Protein AF-A0A833WDI7-F1 (afdb_monomer_lite)

Organism: Phytophthora infestans (NCBI:txid4787)

pLDDT: mean 84.36, std 15.99, range [31.16, 97.06]

Foldseek 3Di:
DDDDDDDDPPPPDPDPDADDPVLLVCLLPDPPNVCSLVVDPDNLSVLLRQLVDVVSLVSSLCSLVPPVNVVVSVVVNVSSVVSNCCLVEQPFLDPLDTVNLLVVCVVCVVVVNCVSLVVSLVVCVVVVNDLVNVLNSLVPNPDPVSSVVCVVSSVVSNVVNVVVVVVD

Structure (mmCIF, N/CA/C/O backbone):
data_AF-A0A833WDI7-F1
#
_entry.id   AF-A0A833WDI7-F1
#
loop_
_atom_site.group_PDB
_atom_site.id
_atom_site.type_symbol
_atom_site.label_atom_id
_atom_site.label_alt_id
_atom_site.label_comp_id
_atom_site.label_asym_id
_atom_site.label_entity_id
_atom_site.label_seq_id
_atom_site.pdbx_PDB_ins_code
_atom_site.Cartn_x
_atom_site.Cartn_y
_atom_site.Cartn_z
_atom_site.occupancy
_atom_site.B_iso_or_equiv
_atom_site.auth_seq_id
_atom_site.auth_comp_id
_atom_site.auth_asym_id
_atom_site.auth_at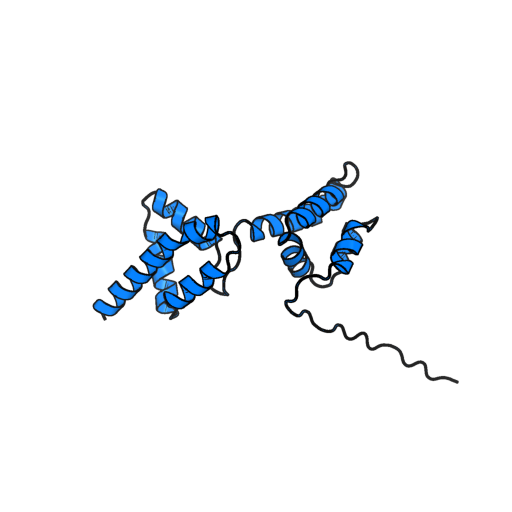om_id
_atom_site.pdbx_PDB_model_num
ATOM 1 N N . MET A 1 1 ? -25.284 -45.310 28.209 1.00 38.03 1 MET A N 1
ATOM 2 C CA . MET A 1 1 ? -23.863 -45.444 27.826 1.00 38.03 1 MET A CA 1
ATOM 3 C C . MET A 1 1 ? -23.866 -45.479 26.312 1.00 38.03 1 MET A C 1
ATOM 5 O O . MET A 1 1 ? -24.462 -46.388 25.770 1.00 38.03 1 MET A O 1
ATOM 9 N N . GLY A 1 2 ? -23.426 -44.493 25.558 1.00 42.41 2 GLY A N 1
ATOM 10 C CA . GLY A 1 2 ? -22.548 -43.372 25.827 1.00 42.41 2 GLY A CA 1
ATOM 11 C C . GLY A 1 2 ? -21.782 -43.229 24.525 1.00 42.41 2 GLY A C 1
ATOM 12 O O . GLY A 1 2 ? -20.876 -44.015 24.301 1.00 42.41 2 GLY A O 1
ATOM 13 N N . ASP A 1 3 ? -22.200 -42.316 23.657 1.00 35.78 3 ASP A N 1
ATOM 14 C CA . ASP A 1 3 ? -21.339 -41.885 22.565 1.00 35.78 3 ASP A CA 1
ATOM 15 C C . ASP A 1 3 ? -21.613 -40.411 22.279 1.00 35.78 3 ASP A C 1
ATOM 17 O O . ASP A 1 3 ? -22.606 -40.012 21.670 1.00 35.78 3 ASP A O 1
ATOM 21 N N . THR A 1 4 ? -20.759 -39.599 22.888 1.00 43.84 4 THR A N 1
ATOM 22 C CA . THR A 1 4 ? -20.703 -38.155 22.740 1.00 43.84 4 THR A CA 1
ATOM 23 C C . THR A 1 4 ? -19.703 -37.886 21.629 1.00 43.84 4 THR A C 1
ATOM 25 O O . THR A 1 4 ? -18.504 -37.789 21.890 1.00 43.84 4 THR A O 1
ATOM 28 N N . THR A 1 5 ? -20.161 -37.747 20.388 1.00 40.31 5 THR A N 1
ATOM 29 C CA . THR A 1 5 ? -19.274 -37.285 19.317 1.00 40.31 5 THR A CA 1
ATOM 30 C C . THR A 1 5 ? -19.129 -35.767 19.416 1.00 40.31 5 THR A C 1
ATOM 32 O O . THR A 1 5 ? -19.970 -34.993 18.960 1.00 40.31 5 THR A O 1
ATOM 35 N N . MET A 1 6 ? -18.058 -35.340 20.086 1.00 46.81 6 MET A N 1
ATOM 36 C CA . MET A 1 6 ? -17.547 -33.974 20.039 1.00 46.81 6 MET A CA 1
ATOM 37 C C . MET A 1 6 ? -16.948 -33.643 18.666 1.00 46.81 6 MET A C 1
ATOM 39 O O . MET A 1 6 ? -16.253 -34.457 18.070 1.00 46.81 6 MET A O 1
ATOM 43 N N . LYS A 1 7 ? -17.087 -32.357 18.321 1.00 41.28 7 LYS A N 1
ATOM 44 C CA . LYS A 1 7 ? -16.136 -31.506 17.586 1.00 41.28 7 LYS A CA 1
ATOM 45 C C . LYS A 1 7 ? -15.738 -31.916 16.166 1.00 41.28 7 LYS A C 1
ATOM 47 O O . LYS A 1 7 ? -14.819 -32.689 15.937 1.00 41.28 7 LYS A O 1
ATOM 52 N N . GLY A 1 8 ? -16.255 -31.116 15.245 1.00 31.16 8 GLY A N 1
ATOM 53 C CA . GLY A 1 8 ? -15.529 -30.666 14.068 1.00 31.16 8 GLY A CA 1
ATOM 54 C C . GLY A 1 8 ? -16.030 -29.281 13.687 1.00 31.16 8 GLY A C 1
ATOM 55 O O . GLY A 1 8 ? -16.802 -29.152 12.750 1.00 31.16 8 GLY A O 1
ATOM 56 N N . THR A 1 9 ? -15.656 -28.248 14.450 1.00 38.78 9 THR A N 1
ATOM 57 C CA . THR A 1 9 ? -15.643 -26.871 13.936 1.00 38.78 9 THR A CA 1
ATOM 58 C C . THR A 1 9 ? -14.736 -26.881 12.720 1.00 38.78 9 THR A C 1
ATOM 60 O O . THR A 1 9 ? -13.512 -26.877 12.873 1.00 38.78 9 THR A O 1
ATOM 63 N N . THR A 1 10 ? -15.320 -26.936 11.528 1.00 38.00 10 THR A N 1
ATOM 64 C CA . THR A 1 10 ? -14.590 -26.542 10.339 1.00 38.00 10 THR A CA 1
ATOM 65 C C . THR A 1 10 ? -14.422 -25.036 10.448 1.00 38.00 10 THR A C 1
ATOM 67 O O . THR A 1 10 ? -15.343 -24.232 10.314 1.00 38.00 10 THR A O 1
ATOM 70 N N . VAL A 1 11 ? -13.204 -24.677 10.845 1.00 42.09 11 VAL A N 1
ATOM 71 C CA . VAL A 1 11 ? -12.579 -23.386 10.598 1.00 42.09 11 VAL A CA 1
ATOM 72 C C . VAL A 1 11 ? -12.458 -23.296 9.077 1.00 42.09 11 VAL A C 1
ATOM 74 O O . VAL A 1 11 ? -11.389 -23.494 8.510 1.00 42.09 11 VAL A O 1
ATOM 77 N N . ASP A 1 12 ? -13.602 -23.151 8.414 1.00 37.44 12 ASP A N 1
ATOM 78 C CA . ASP A 1 12 ? -13.669 -23.076 6.971 1.00 37.44 12 ASP A CA 1
ATOM 79 C C . ASP A 1 12 ? -13.314 -21.656 6.575 1.00 37.44 12 ASP A C 1
ATOM 81 O O . ASP A 1 12 ? -14.067 -20.701 6.752 1.00 37.44 12 ASP A O 1
ATOM 85 N N . GLU A 1 13 ? -12.111 -21.589 6.024 1.00 39.25 13 GLU A N 1
ATOM 86 C CA . GLU A 1 13 ? -11.752 -20.673 4.966 1.00 39.25 13 GLU A CA 1
ATOM 87 C C . GLU A 1 13 ? -11.750 -19.204 5.382 1.00 39.25 13 GLU A C 1
ATOM 89 O O . GLU A 1 13 ? -12.656 -18.409 5.132 1.00 39.25 13 GLU A O 1
ATOM 94 N N . GLU A 1 14 ? -10.567 -18.829 5.859 1.00 40.38 14 GLU A N 1
ATOM 95 C CA . GLU A 1 14 ? -9.801 -17.652 5.450 1.00 40.38 14 GLU A CA 1
ATOM 96 C C . GLU A 1 14 ? -9.782 -17.496 3.902 1.00 40.38 14 GLU A C 1
ATOM 98 O O . GLU A 1 14 ? -8.745 -17.466 3.245 1.00 40.38 14 GLU A O 1
ATOM 103 N N . ARG A 1 15 ? -10.961 -17.430 3.273 1.00 41.19 15 ARG A N 1
ATOM 104 C CA . ARG A 1 15 ? -11.149 -16.974 1.903 1.00 41.19 15 ARG A CA 1
ATOM 105 C C . ARG A 1 15 ? -11.080 -15.460 1.955 1.00 41.19 15 ARG A C 1
ATOM 107 O O . ARG A 1 15 ? -11.674 -14.832 2.827 1.00 41.19 15 ARG A O 1
ATOM 114 N N . ALA A 1 16 ? -10.392 -14.873 0.986 1.00 42.91 16 ALA A N 1
ATOM 115 C CA . ALA A 1 16 ? -10.290 -13.438 0.735 1.00 42.91 16 ALA A CA 1
ATOM 116 C C . ALA A 1 16 ? -11.645 -12.772 0.368 1.00 42.91 16 ALA A C 1
ATOM 118 O O . ALA A 1 16 ? -11.727 -11.992 -0.577 1.00 42.91 16 ALA A O 1
ATOM 119 N N . GLY A 1 17 ? -12.725 -13.102 1.079 1.00 52.62 17 GLY A N 1
ATOM 120 C CA . GLY A 1 17 ? -14.039 -12.487 0.984 1.00 52.62 17 GLY A CA 1
ATOM 121 C C . GLY A 1 17 ? -14.129 -11.241 1.860 1.00 52.62 17 GLY A C 1
ATOM 122 O O . GLY A 1 17 ? -13.396 -11.078 2.837 1.00 52.62 17 GLY A O 1
ATOM 123 N N . ASN A 1 18 ? -15.022 -10.330 1.486 1.00 65.25 18 ASN A N 1
ATOM 124 C CA . ASN A 1 18 ? -15.354 -9.176 2.315 1.00 65.25 18 ASN A CA 1
ATOM 125 C C . ASN A 1 18 ? -15.956 -9.646 3.650 1.00 65.25 18 ASN A C 1
ATOM 127 O O . ASN A 1 18 ? -16.687 -10.638 3.687 1.00 65.25 18 ASN A O 1
ATOM 131 N N . LEU A 1 19 ? -15.674 -8.922 4.737 1.00 79.81 19 LEU A N 1
ATOM 132 C CA . LEU A 1 19 ? -16.306 -9.172 6.036 1.00 79.81 19 LEU A CA 1
ATOM 133 C C . LEU A 1 19 ? -17.832 -9.121 5.913 1.00 79.81 19 LEU A C 1
ATOM 135 O O . LEU A 1 19 ? -18.379 -8.231 5.260 1.00 79.81 19 LEU A O 1
ATOM 139 N N . SER A 1 20 ? -18.523 -10.057 6.569 1.00 85.19 20 SER A N 1
ATOM 140 C CA . SER A 1 20 ? -19.985 -10.034 6.583 1.00 85.19 20 SER A CA 1
ATOM 141 C C . SER A 1 20 ? -20.492 -8.794 7.341 1.00 85.19 20 SER A C 1
ATOM 143 O O . SER A 1 20 ? -19.908 -8.434 8.372 1.00 85.19 20 SER A O 1
ATOM 145 N N . PRO A 1 21 ? -21.597 -8.160 6.905 1.00 84.00 21 PRO A N 1
ATOM 146 C CA . PRO A 1 21 ? -22.204 -7.050 7.642 1.00 84.00 21 PRO A CA 1
ATOM 147 C C . PRO A 1 21 ? -22.529 -7.409 9.098 1.00 84.00 21 PRO A C 1
ATOM 149 O O . PRO A 1 21 ? -22.372 -6.580 9.989 1.00 84.00 21 PRO A O 1
ATOM 152 N N . THR A 1 22 ? -22.912 -8.663 9.358 1.00 87.81 22 THR A N 1
ATOM 153 C CA . THR A 1 22 ? -23.163 -9.187 10.707 1.00 87.81 22 THR A CA 1
ATOM 154 C C . THR A 1 22 ? -21.903 -9.174 11.568 1.00 87.81 22 THR A C 1
ATOM 156 O O . THR A 1 22 ? -21.957 -8.777 12.726 1.00 87.81 22 THR A O 1
ATOM 159 N N . THR A 1 23 ? -20.751 -9.556 11.013 1.00 87.75 23 THR A N 1
ATOM 160 C CA . THR A 1 23 ? -19.466 -9.504 11.727 1.00 87.75 23 THR A CA 1
ATOM 161 C C . THR A 1 23 ? -19.109 -8.070 12.106 1.00 87.75 23 THR A C 1
ATOM 163 O O . THR A 1 23 ? -18.750 -7.812 13.253 1.00 87.75 23 THR A O 1
ATOM 166 N N . ILE A 1 24 ? -19.254 -7.132 11.164 1.00 87.81 24 ILE A N 1
ATOM 167 C CA . ILE A 1 24 ? -18.993 -5.707 11.407 1.00 87.81 24 ILE A CA 1
ATOM 168 C C . ILE A 1 24 ? -19.924 -5.185 12.505 1.00 87.81 24 ILE A C 1
ATOM 170 O O . ILE A 1 24 ? -19.460 -4.575 13.466 1.00 87.81 24 ILE A O 1
ATOM 174 N N . LYS A 1 25 ? -21.223 -5.488 12.406 1.00 89.62 25 LYS A N 1
ATOM 175 C CA . LYS A 1 25 ? -22.221 -5.122 13.413 1.00 89.62 25 LYS A CA 1
ATOM 176 C C . LYS A 1 25 ? -21.852 -5.656 14.800 1.00 89.62 25 LYS A C 1
ATOM 178 O O . LYS A 1 25 ? -21.812 -4.878 15.743 1.00 89.62 25 LYS A O 1
ATOM 183 N N . ASN A 1 26 ? -21.498 -6.936 14.915 1.00 91.06 26 ASN A N 1
ATOM 184 C CA . ASN A 1 26 ? -21.132 -7.548 16.195 1.00 91.06 26 ASN A CA 1
ATOM 185 C C . ASN A 1 26 ? -19.917 -6.865 16.846 1.00 91.06 26 ASN A C 1
ATOM 187 O O . ASN A 1 26 ? -19.912 -6.655 18.054 1.00 91.06 26 ASN A O 1
ATOM 191 N N . ILE A 1 27 ? -18.904 -6.474 16.064 1.00 91.25 27 ILE A N 1
ATOM 192 C CA . ILE A 1 27 ? -17.744 -5.721 16.575 1.00 91.25 27 ILE A CA 1
ATOM 193 C C . ILE A 1 27 ? -18.177 -4.328 17.063 1.00 91.25 27 ILE A C 1
ATOM 195 O O . ILE A 1 27 ? -17.782 -3.881 18.145 1.00 91.25 27 ILE A O 1
ATOM 199 N N . LEU A 1 28 ? -19.005 -3.636 16.276 1.00 90.75 28 LEU A N 1
ATOM 200 C CA . LEU A 1 28 ? -19.485 -2.289 16.592 1.00 90.75 28 LEU A CA 1
ATOM 201 C C . LEU A 1 28 ? -20.468 -2.255 17.766 1.00 90.75 28 LEU A C 1
ATOM 203 O O . LEU A 1 28 ? -20.534 -1.242 18.456 1.00 90.75 28 LEU A O 1
ATOM 207 N N . GLU A 1 29 ? -21.174 -3.344 18.046 1.00 92.19 29 GLU A N 1
ATOM 208 C CA . GLU A 1 29 ? -22.119 -3.458 19.165 1.00 92.19 29 GLU A CA 1
ATOM 209 C C . GLU A 1 29 ? -21.499 -4.098 20.417 1.00 92.19 29 GLU A C 1
ATOM 211 O O . GLU A 1 29 ? -22.082 -4.008 21.489 1.00 92.19 29 GLU A O 1
ATOM 216 N N . ALA A 1 30 ? -20.298 -4.682 20.329 1.00 90.12 30 ALA A N 1
ATOM 217 C CA . ALA A 1 30 ? -19.649 -5.322 21.473 1.00 90.12 30 ALA A CA 1
ATOM 218 C C . ALA A 1 30 ? -19.291 -4.333 22.597 1.00 90.12 30 ALA A C 1
ATOM 220 O O . ALA A 1 30 ? -18.610 -3.330 22.353 1.00 90.12 30 ALA A O 1
ATOM 221 N N . ASP A 1 31 ? -19.649 -4.672 23.837 1.00 85.69 31 ASP A N 1
ATOM 222 C CA . ASP A 1 31 ? -19.274 -3.906 25.035 1.00 85.69 31 ASP A CA 1
ATOM 223 C C . ASP A 1 31 ? -17.747 -3.834 25.217 1.00 85.69 31 ASP A C 1
ATOM 225 O O . ASP A 1 31 ? -17.184 -2.774 25.517 1.00 85.69 31 ASP A O 1
ATOM 229 N N . ASP A 1 32 ? -17.063 -4.957 24.965 1.00 88.50 32 ASP A N 1
ATOM 230 C CA . ASP A 1 32 ? -15.606 -5.039 24.882 1.00 88.50 32 ASP A CA 1
ATOM 231 C C . ASP A 1 32 ? -15.166 -5.206 23.422 1.00 88.50 32 ASP A C 1
ATOM 233 O O . ASP A 1 32 ? -15.034 -6.306 22.882 1.00 88.50 32 ASP A O 1
ATOM 237 N N . THR A 1 33 ? -14.930 -4.069 22.769 1.00 89.00 33 THR A N 1
ATOM 238 C CA . THR A 1 33 ? -14.458 -4.028 21.379 1.00 89.00 33 THR A CA 1
ATOM 239 C C . THR A 1 33 ? -13.078 -4.668 21.218 1.00 89.00 33 THR A C 1
ATOM 241 O O . THR A 1 33 ? -12.798 -5.231 20.164 1.00 89.00 33 THR A O 1
ATOM 244 N N . VAL A 1 34 ? -12.218 -4.644 22.244 1.00 90.00 34 VAL A N 1
ATOM 245 C CA . VAL A 1 34 ? -10.889 -5.270 22.162 1.00 90.00 34 VAL A CA 1
ATOM 246 C C . VAL A 1 34 ? -11.029 -6.783 22.118 1.00 90.00 34 VAL A C 1
ATOM 248 O O . VAL A 1 34 ? -10.468 -7.412 21.222 1.00 90.00 34 VAL A O 1
ATOM 251 N N . ALA A 1 35 ? -11.831 -7.353 23.020 1.00 90.00 35 ALA A N 1
ATOM 252 C CA . ALA A 1 35 ? -12.112 -8.785 23.030 1.00 90.00 35 ALA A CA 1
ATOM 253 C C . ALA A 1 35 ? -12.782 -9.236 21.722 1.00 90.00 35 ALA A C 1
ATOM 255 O O . ALA A 1 35 ? -12.383 -10.247 21.144 1.00 90.00 35 ALA A O 1
ATOM 256 N N . ALA A 1 36 ? -13.737 -8.453 21.207 1.00 90.38 36 ALA A N 1
ATOM 257 C CA . ALA A 1 36 ? -14.372 -8.732 19.921 1.00 90.38 36 ALA A CA 1
ATOM 258 C C . ALA A 1 36 ? -13.347 -8.770 18.777 1.00 90.38 36 ALA A C 1
ATOM 260 O O . ALA A 1 36 ? -13.306 -9.745 18.032 1.00 90.38 36 ALA A O 1
ATOM 261 N N . LEU A 1 37 ? -12.459 -7.774 18.679 1.00 90.81 37 LEU A N 1
ATOM 262 C CA . LEU A 1 37 ? -11.405 -7.732 17.658 1.00 90.81 37 LEU A CA 1
ATOM 263 C C . LEU A 1 37 ? -10.361 -8.851 17.824 1.00 90.81 37 LEU A C 1
ATOM 265 O O . LEU A 1 37 ? -9.843 -9.351 16.829 1.00 90.81 37 LEU A O 1
ATOM 269 N N . GLN A 1 38 ? -10.029 -9.239 19.057 1.00 88.94 38 GLN A N 1
ATOM 270 C CA . GLN A 1 38 ? -9.058 -10.301 19.363 1.00 88.94 38 GLN A CA 1
ATOM 271 C C . GLN A 1 38 ? -9.625 -11.713 19.197 1.00 88.94 38 GLN A C 1
ATOM 273 O O . GLN A 1 38 ? -8.859 -12.657 19.031 1.00 88.94 38 GLN A O 1
ATOM 278 N N . SER A 1 39 ? -10.950 -11.872 19.209 1.00 86.75 39 SER A N 1
ATOM 279 C CA . SER A 1 39 ? -11.603 -13.171 19.001 1.00 86.75 39 SER A CA 1
ATOM 280 C C . SER A 1 39 ? -11.422 -13.733 17.583 1.00 86.75 39 SER A C 1
ATOM 282 O O . SER A 1 39 ? -11.695 -14.907 17.337 1.00 86.75 39 SER A O 1
ATOM 284 N N . HIS A 1 40 ? -10.925 -12.915 16.651 1.00 82.56 40 HIS A N 1
ATOM 285 C CA . HIS A 1 40 ? -10.594 -13.322 15.292 1.00 82.56 40 HIS A CA 1
ATOM 286 C C . HIS A 1 40 ? -9.155 -13.842 15.207 1.00 82.56 40 HIS A C 1
ATOM 288 O O . HIS A 1 40 ? -8.220 -13.168 15.630 1.00 82.56 40 HIS A O 1
ATOM 294 N N . GLY A 1 41 ? -8.973 -15.017 14.593 1.00 77.31 41 GLY A N 1
ATOM 295 C CA . GLY A 1 41 ? -7.672 -15.695 14.534 1.00 77.31 41 GLY A CA 1
ATOM 296 C C . GLY A 1 41 ? -6.552 -14.882 13.873 1.00 77.31 41 GLY A C 1
ATOM 297 O O . GLY A 1 41 ? -5.421 -14.911 14.347 1.00 77.31 41 GLY A O 1
ATOM 298 N N . ASN A 1 42 ? -6.859 -14.119 12.818 1.00 83.81 42 ASN A N 1
ATOM 299 C CA . ASN A 1 42 ? -5.891 -13.271 12.119 1.00 83.81 42 ASN A CA 1
ATOM 300 C C . ASN A 1 42 ? -6.289 -11.789 12.223 1.00 83.81 42 ASN A C 1
ATOM 302 O O . ASN A 1 42 ? -7.041 -11.271 11.393 1.00 83.81 42 ASN A O 1
ATOM 306 N N . GLN A 1 43 ? -5.783 -11.098 13.251 1.00 86.06 43 GLN A N 1
ATOM 307 C CA . GLN A 1 43 ? -6.089 -9.680 13.481 1.00 86.06 43 GLN A CA 1
ATOM 308 C C . GLN A 1 43 ? -5.640 -8.774 12.335 1.00 86.06 43 GLN A C 1
ATOM 310 O O . GLN A 1 43 ? -6.361 -7.846 11.981 1.00 86.06 43 GLN A O 1
ATOM 315 N N . ASN A 1 44 ? -4.490 -9.049 11.718 1.00 84.06 44 ASN A N 1
ATOM 316 C CA . ASN A 1 44 ? -3.990 -8.227 10.617 1.00 84.06 44 ASN A CA 1
ATOM 317 C C . ASN A 1 44 ? -4.913 -8.326 9.396 1.00 84.06 44 ASN A C 1
ATOM 319 O O . ASN A 1 44 ? -5.259 -7.305 8.801 1.00 84.06 44 ASN A O 1
ATOM 323 N N . ALA A 1 45 ? -5.370 -9.537 9.060 1.00 84.81 45 ALA A N 1
ATOM 324 C CA . ALA A 1 45 ? -6.345 -9.739 7.991 1.00 84.81 45 ALA A CA 1
ATOM 325 C C . ALA A 1 45 ? -7.702 -9.096 8.321 1.00 84.81 45 ALA A C 1
ATOM 327 O O . ALA A 1 45 ? -8.301 -8.454 7.456 1.00 84.81 45 ALA A O 1
ATOM 328 N N . LEU A 1 46 ? -8.166 -9.206 9.573 1.00 89.94 46 LEU A N 1
ATOM 329 C CA . LEU A 1 46 ? -9.383 -8.536 10.034 1.00 89.94 46 LEU A CA 1
ATOM 330 C C . LEU A 1 46 ? -9.269 -7.015 9.871 1.00 89.94 46 LEU A C 1
ATOM 332 O O . LEU A 1 46 ? -10.152 -6.392 9.284 1.00 89.94 46 LEU A O 1
ATOM 336 N N . PHE A 1 47 ? -8.184 -6.414 10.364 1.00 92.06 47 PHE A N 1
ATOM 337 C CA . PHE A 1 47 ? -7.978 -4.972 10.284 1.00 92.06 47 PHE A CA 1
ATOM 338 C C . PHE A 1 47 ? -7.921 -4.518 8.833 1.00 92.06 47 PHE A C 1
ATOM 340 O O . PHE A 1 47 ? -8.661 -3.608 8.481 1.00 92.06 47 PHE A O 1
ATOM 347 N N . ALA A 1 48 ? -7.160 -5.203 7.974 1.00 85.38 48 ALA A N 1
ATOM 348 C CA . ALA A 1 48 ? -7.090 -4.907 6.543 1.00 85.38 48 ALA A CA 1
ATOM 349 C C . ALA A 1 48 ? -8.463 -4.935 5.844 1.00 85.38 48 ALA A C 1
ATOM 351 O O . ALA A 1 48 ? -8.681 -4.206 4.880 1.00 85.38 48 ALA A O 1
ATOM 352 N N . GLN A 1 49 ? -9.407 -5.752 6.318 1.00 87.38 49 GLN A N 1
ATOM 353 C CA . GLN A 1 49 ? -10.776 -5.768 5.802 1.00 87.38 49 GLN A CA 1
ATOM 354 C C . GLN A 1 49 ? -11.628 -4.626 6.374 1.00 87.38 49 GLN A C 1
ATOM 356 O O . GLN A 1 49 ? -12.326 -3.953 5.618 1.00 87.38 49 GLN A O 1
ATOM 361 N N . LEU A 1 50 ? -11.554 -4.376 7.685 1.00 90.00 50 LEU A N 1
ATOM 362 C CA . LEU A 1 50 ? -12.327 -3.330 8.368 1.00 90.00 50 LEU A CA 1
ATOM 363 C C . LEU A 1 50 ? -11.978 -1.922 7.879 1.00 90.00 50 LEU A C 1
ATOM 365 O O . LEU A 1 50 ? -12.852 -1.064 7.795 1.00 90.00 50 LEU A O 1
ATOM 369 N N . VAL A 1 51 ? -10.711 -1.679 7.541 1.00 89.44 51 VAL A N 1
ATOM 370 C CA . VAL A 1 51 ? -10.236 -0.355 7.112 1.00 89.44 51 VAL A CA 1
ATOM 371 C C . VAL A 1 51 ? -10.615 0.006 5.675 1.00 89.44 51 VAL A C 1
ATOM 373 O O . VAL A 1 51 ? -10.433 1.156 5.281 1.00 89.44 51 VAL A O 1
ATOM 376 N N . LYS A 1 52 ? -11.153 -0.936 4.885 1.00 83.44 52 LYS A N 1
ATOM 377 C CA . LYS A 1 52 ? -11.650 -0.658 3.524 1.00 83.44 52 LYS A CA 1
ATOM 378 C C . LYS A 1 52 ? -12.869 0.264 3.526 1.00 83.44 52 LYS A C 1
ATOM 380 O O . LYS A 1 52 ? -13.049 1.014 2.570 1.00 83.44 52 LYS A O 1
ATOM 385 N N . ASP A 1 53 ? -13.685 0.201 4.577 1.00 84.62 53 ASP A N 1
ATOM 386 C CA . ASP A 1 53 ? -14.822 1.094 4.786 1.00 84.62 53 ASP A CA 1
ATOM 387 C C . ASP A 1 53 ? -14.454 2.167 5.818 1.00 84.62 53 ASP A C 1
ATOM 389 O O . ASP A 1 53 ? -14.285 1.887 7.006 1.00 84.62 53 ASP A O 1
ATOM 393 N N . GLU A 1 54 ? -14.311 3.417 5.369 1.00 83.12 54 GLU A N 1
ATOM 394 C CA . GLU A 1 54 ? -13.857 4.507 6.243 1.00 83.12 54 GLU A CA 1
ATOM 395 C C . GLU A 1 54 ? -14.842 4.768 7.393 1.00 83.12 54 GLU A C 1
ATOM 397 O O . GLU A 1 54 ? -14.408 5.075 8.501 1.00 83.12 54 GLU A O 1
ATOM 402 N N . THR A 1 55 ? -16.150 4.600 7.168 1.00 87.88 55 THR A N 1
ATOM 403 C CA . THR A 1 55 ? -17.176 4.764 8.211 1.00 87.88 55 THR A CA 1
ATOM 404 C C . THR A 1 55 ? -16.983 3.745 9.336 1.00 87.88 55 THR A C 1
ATOM 406 O O . THR A 1 55 ? -16.928 4.117 10.510 1.00 87.88 55 THR A O 1
ATOM 409 N N . THR A 1 56 ? -16.800 2.473 8.984 1.00 90.88 56 THR A N 1
ATOM 410 C CA . THR A 1 56 ? -16.491 1.386 9.919 1.00 90.88 56 THR A CA 1
ATOM 411 C C . THR A 1 56 ? -15.181 1.659 10.652 1.00 90.88 56 THR A C 1
ATOM 413 O O . THR A 1 56 ? -15.124 1.556 11.878 1.00 90.88 56 THR A O 1
ATOM 416 N N . ALA A 1 57 ? -14.136 2.071 9.930 1.00 91.25 57 ALA A N 1
ATOM 417 C CA . ALA A 1 57 ? -12.840 2.377 10.525 1.00 91.25 57 ALA A CA 1
ATOM 418 C C . ALA A 1 57 ? -12.922 3.518 11.555 1.00 91.25 57 ALA A C 1
ATOM 420 O O . ALA A 1 57 ? -12.332 3.421 12.632 1.00 91.25 57 ALA A O 1
ATOM 421 N N . ILE A 1 58 ? -13.670 4.585 11.2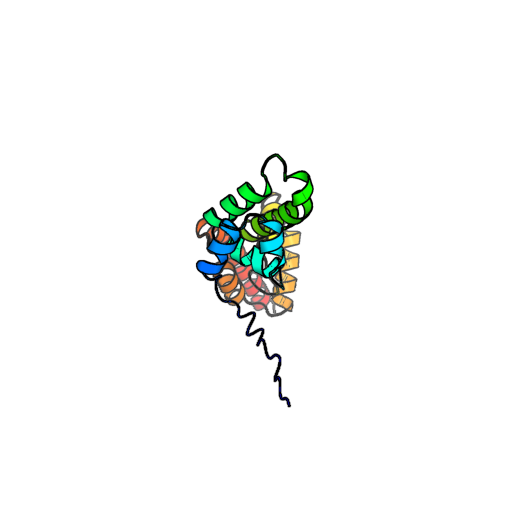55 1.00 92.38 58 ILE A N 1
ATOM 422 C CA . ILE A 1 58 ? -13.901 5.704 12.179 1.00 92.38 58 ILE A CA 1
ATOM 423 C C . ILE A 1 58 ? -14.654 5.232 13.426 1.00 92.38 58 ILE A C 1
ATOM 425 O O . ILE A 1 58 ? -14.252 5.571 14.540 1.00 92.38 58 ILE A O 1
ATOM 429 N N . ALA A 1 59 ? -15.707 4.428 13.259 1.00 94.25 59 ALA A N 1
ATOM 430 C CA . ALA A 1 59 ? -16.499 3.924 14.378 1.00 94.25 59 ALA A CA 1
ATOM 431 C C . ALA A 1 59 ? -15.665 3.046 15.328 1.00 94.25 59 ALA A C 1
ATOM 433 O O . ALA A 1 59 ? -15.732 3.210 16.546 1.00 94.25 59 ALA A O 1
ATOM 434 N N . ILE A 1 60 ? -14.814 2.171 14.786 1.00 93.94 60 ILE A N 1
ATOM 435 C CA . ILE A 1 60 ? -13.917 1.330 15.591 1.00 93.94 60 ILE A CA 1
ATOM 436 C C . ILE A 1 60 ? -12.898 2.180 16.353 1.00 93.94 60 ILE A C 1
ATOM 438 O O . ILE A 1 60 ? -12.701 1.968 17.549 1.00 93.94 60 ILE A O 1
ATOM 442 N N . VAL A 1 61 ? -12.292 3.180 15.705 1.00 93.81 61 VAL A N 1
ATOM 443 C CA . VAL A 1 61 ? -11.369 4.108 16.381 1.00 93.81 61 VAL A CA 1
ATOM 444 C C . VAL A 1 61 ? -12.065 4.858 17.510 1.00 93.81 61 VAL A C 1
ATOM 446 O O . VAL A 1 61 ? -11.477 4.992 18.583 1.00 93.81 61 VAL A O 1
ATOM 449 N N . ALA A 1 62 ? -13.305 5.309 17.307 1.00 93.38 62 ALA A N 1
ATOM 450 C CA . ALA A 1 62 ? -14.071 6.000 18.339 1.00 93.38 62 ALA A CA 1
ATOM 451 C C . ALA A 1 62 ? -14.267 5.118 19.584 1.00 93.38 62 ALA A C 1
ATOM 453 O O . ALA A 1 62 ? -13.967 5.567 20.688 1.00 93.38 62 ALA A O 1
ATOM 454 N N . LYS A 1 63 ? -14.659 3.848 19.407 1.00 92.50 63 LYS A N 1
ATOM 455 C CA . LYS A 1 63 ? -14.808 2.892 20.520 1.00 92.50 63 LYS A CA 1
ATOM 456 C C . LYS A 1 63 ? -13.480 2.585 21.211 1.00 92.50 63 LYS A C 1
ATOM 458 O O . LYS A 1 63 ? -13.402 2.540 22.437 1.00 92.50 63 LYS A O 1
ATOM 463 N N . LEU A 1 64 ? -12.409 2.400 20.436 1.00 91.75 64 LEU A N 1
ATOM 464 C CA . LEU A 1 64 ? -11.076 2.146 20.988 1.00 91.75 64 LEU A CA 1
ATOM 465 C C . LEU A 1 64 ? -10.508 3.360 21.742 1.00 91.75 64 LEU A C 1
ATOM 467 O O . LEU A 1 64 ? -9.720 3.172 22.668 1.00 91.75 64 LEU A O 1
ATOM 471 N N . SER A 1 65 ? -10.931 4.574 21.383 1.00 91.12 65 SER A N 1
ATOM 472 C CA . SER A 1 65 ? -10.452 5.841 21.952 1.00 91.12 65 SER A CA 1
ATOM 473 C C . SER A 1 65 ? -11.374 6.423 23.030 1.00 91.12 65 SER A C 1
ATOM 475 O O . SER A 1 65 ? -11.204 7.583 23.407 1.00 91.12 65 SER A O 1
ATOM 477 N N . GLU A 1 66 ? -12.346 5.656 23.536 1.00 89.50 66 GLU A N 1
ATOM 478 C CA . GLU A 1 66 ? -13.171 6.076 24.673 1.00 89.50 66 GLU A CA 1
ATOM 479 C C . GLU A 1 66 ? -12.281 6.497 25.855 1.00 89.50 66 GLU A C 1
ATOM 481 O O . GLU A 1 66 ? -11.302 5.822 26.187 1.00 89.50 66 GLU A O 1
ATOM 486 N N . LYS A 1 67 ? -12.620 7.634 26.480 1.00 78.44 67 LYS A N 1
ATOM 487 C CA . LYS A 1 67 ? -11.762 8.385 27.416 1.00 78.44 67 LYS A CA 1
ATOM 488 C C . LYS A 1 67 ? -11.117 7.518 28.505 1.00 78.44 67 LYS A C 1
ATOM 490 O O . LYS A 1 67 ? -9.934 7.683 28.785 1.00 78.44 67 LYS A O 1
ATOM 495 N N . ASP A 1 68 ? -11.863 6.565 29.055 1.00 82.75 68 ASP A N 1
ATOM 496 C CA . ASP A 1 68 ? -11.408 5.713 30.163 1.00 82.75 68 ASP A CA 1
ATOM 497 C C . ASP A 1 68 ? -10.727 4.413 29.701 1.00 82.75 68 ASP A C 1
ATOM 499 O O . ASP A 1 68 ? -10.205 3.647 30.511 1.00 82.75 68 ASP A O 1
ATOM 503 N N . LYS A 1 69 ? -10.709 4.149 28.390 1.00 80.88 69 LYS A N 1
ATOM 504 C CA . LYS A 1 69 ? -10.179 2.915 27.795 1.00 80.88 69 LYS A CA 1
ATOM 505 C C . LYS A 1 69 ? -8.943 3.149 26.926 1.00 80.88 69 LYS A C 1
ATOM 507 O O . LYS A 1 69 ? -8.248 2.187 26.619 1.00 80.88 69 LYS A O 1
ATOM 512 N N . ILE A 1 70 ? -8.615 4.395 26.573 1.00 82.25 70 ILE A N 1
ATOM 513 C CA . ILE A 1 70 ? -7.568 4.707 25.585 1.00 82.25 70 ILE A CA 1
ATOM 514 C C . ILE A 1 70 ? -6.181 4.146 25.939 1.00 82.25 70 ILE A C 1
ATOM 516 O O . ILE A 1 70 ? -5.514 3.596 25.069 1.00 82.25 70 ILE A O 1
ATOM 520 N N . ILE A 1 71 ? -5.755 4.215 27.210 1.00 84.75 71 ILE A N 1
ATOM 521 C CA . ILE A 1 71 ? -4.451 3.675 27.640 1.00 84.75 71 ILE A CA 1
ATOM 522 C C . ILE A 1 71 ? -4.456 2.145 27.545 1.00 84.75 71 ILE A C 1
ATOM 524 O O . ILE A 1 71 ? -3.522 1.559 27.003 1.00 84.75 71 ILE A O 1
ATOM 528 N N . LYS A 1 72 ? -5.534 1.497 28.009 1.00 88.19 72 LYS A N 1
ATOM 529 C CA . LYS A 1 72 ? -5.713 0.038 27.923 1.00 88.19 72 LYS A CA 1
ATOM 530 C C . LYS A 1 72 ? -5.736 -0.436 26.466 1.00 88.19 72 LYS A C 1
ATOM 532 O O . LYS A 1 72 ? -5.162 -1.470 26.139 1.00 88.19 72 LYS A O 1
ATOM 537 N N . ASN A 1 73 ? -6.376 0.336 25.595 1.00 92.62 73 ASN A N 1
ATOM 538 C CA . ASN A 1 73 ? -6.579 0.008 24.190 1.00 92.62 73 ASN A CA 1
ATOM 539 C C . ASN A 1 73 ? -5.423 0.470 23.293 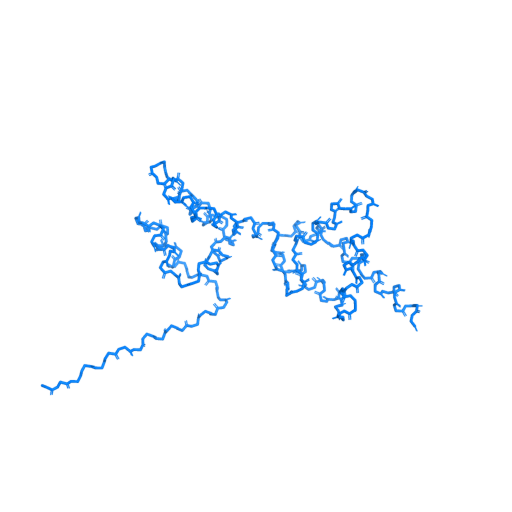1.00 92.62 73 ASN A C 1
ATOM 541 O O . ASN A 1 73 ? -5.453 0.207 22.095 1.00 92.62 73 ASN A O 1
ATOM 545 N N . MET A 1 74 ? -4.405 1.148 23.830 1.00 89.81 74 MET A N 1
ATOM 546 C CA . MET A 1 74 ? -3.341 1.754 23.028 1.00 89.81 74 MET A CA 1
ATOM 547 C C . MET A 1 74 ? -2.643 0.761 22.081 1.00 89.81 74 MET A C 1
ATOM 549 O O . MET A 1 74 ? -2.472 1.118 20.916 1.00 89.81 74 MET A O 1
ATOM 553 N N . PRO A 1 75 ? -2.306 -0.484 22.486 1.00 91.69 75 PRO A N 1
ATOM 554 C CA . PRO A 1 75 ? -1.663 -1.435 21.577 1.00 91.69 75 PRO A CA 1
ATOM 555 C C . PRO A 1 75 ? -2.537 -1.796 20.368 1.00 91.69 75 PRO A C 1
ATOM 557 O O . PRO A 1 75 ? -2.063 -1.795 19.234 1.00 91.69 75 PRO A O 1
ATOM 560 N N . ILE A 1 76 ? -3.829 -2.060 20.591 1.00 93.44 76 ILE A N 1
ATOM 561 C CA . ILE A 1 76 ? -4.747 -2.422 19.505 1.00 93.44 76 ILE A CA 1
ATOM 562 C C . ILE A 1 76 ? -5.129 -1.207 18.653 1.00 93.44 76 ILE A C 1
ATOM 564 O O . ILE A 1 76 ? -5.261 -1.323 17.438 1.00 93.44 76 ILE A O 1
ATOM 568 N N . LEU A 1 77 ? -5.244 -0.030 19.270 1.00 92.81 77 LEU A N 1
ATOM 569 C CA . LEU A 1 77 ? -5.481 1.234 18.581 1.00 92.81 77 LEU A CA 1
ATOM 570 C C . LEU A 1 77 ? -4.308 1.598 17.662 1.00 92.81 77 LEU A C 1
ATOM 572 O O . LEU A 1 77 ? -4.543 2.055 16.545 1.00 92.81 77 LEU A O 1
ATOM 576 N N . ALA A 1 78 ? -3.067 1.379 18.107 1.00 92.06 78 ALA A N 1
ATOM 577 C CA . ALA A 1 78 ? -1.874 1.571 17.287 1.00 92.06 78 ALA A CA 1
ATOM 578 C C . ALA A 1 78 ? -1.897 0.637 16.071 1.00 92.06 78 ALA A C 1
ATOM 580 O O . ALA A 1 78 ? -1.895 1.124 14.946 1.00 92.06 78 ALA A O 1
ATOM 581 N N . ALA A 1 79 ? -2.068 -0.672 16.280 1.00 91.88 79 ALA A N 1
ATOM 582 C CA . ALA A 1 79 ? -2.132 -1.644 15.187 1.00 91.88 79 ALA A CA 1
ATOM 583 C C . ALA A 1 79 ? -3.288 -1.372 14.199 1.00 91.88 79 ALA A C 1
ATOM 585 O O . ALA A 1 79 ? -3.127 -1.504 12.985 1.00 91.88 79 ALA A O 1
ATOM 586 N N . PHE A 1 80 ? -4.455 -0.943 14.693 1.00 93.31 80 PHE A N 1
ATOM 587 C CA . PHE A 1 80 ? -5.578 -0.574 13.831 1.00 93.31 80 PHE A CA 1
ATOM 588 C C . PHE A 1 80 ? -5.295 0.707 13.032 1.00 93.31 80 PHE A C 1
ATOM 590 O O . PHE A 1 80 ? -5.619 0.784 11.848 1.00 93.31 80 PHE A O 1
ATOM 597 N N . ASN A 1 81 ? -4.662 1.714 13.642 1.00 91.19 81 ASN A N 1
ATOM 598 C CA . ASN A 1 81 ? -4.247 2.926 12.933 1.00 91.19 81 ASN A CA 1
ATOM 599 C C . ASN A 1 81 ? -3.107 2.667 11.942 1.00 91.19 81 ASN A C 1
ATOM 601 O O . ASN A 1 81 ? -3.091 3.302 10.887 1.00 91.19 81 ASN A O 1
ATOM 605 N N . ASP A 1 82 ? -2.216 1.717 12.217 1.00 89.12 82 ASP A N 1
ATOM 606 C CA . ASP A 1 82 ? -1.214 1.251 11.259 1.00 89.12 82 ASP A CA 1
ATOM 607 C C . ASP A 1 82 ? -1.894 0.594 10.058 1.00 89.12 82 ASP A C 1
ATOM 609 O O . ASP A 1 82 ? -1.562 0.925 8.926 1.00 89.12 82 ASP A O 1
ATOM 613 N N . ALA A 1 83 ? -2.923 -0.235 10.270 1.00 88.62 83 ALA A N 1
ATOM 614 C CA . ALA A 1 83 ? -3.722 -0.798 9.179 1.00 88.62 83 ALA A CA 1
ATOM 615 C C . ALA A 1 83 ? -4.488 0.281 8.389 1.00 88.62 83 ALA A C 1
ATOM 617 O O . ALA A 1 83 ? -4.527 0.240 7.160 1.00 88.62 83 ALA A O 1
ATOM 618 N N . ARG A 1 84 ? -5.061 1.292 9.061 1.00 88.81 84 ARG A N 1
ATOM 619 C CA . ARG A 1 84 ? -5.699 2.446 8.390 1.00 88.81 84 ARG A CA 1
ATOM 620 C C . ARG A 1 84 ? -4.692 3.244 7.576 1.00 88.81 84 ARG A C 1
ATOM 622 O O . ARG A 1 84 ? -5.016 3.714 6.487 1.00 88.81 84 ARG A O 1
ATOM 629 N N . THR A 1 85 ? -3.488 3.406 8.115 1.00 83.56 85 THR A N 1
ATOM 630 C CA . THR A 1 85 ? -2.386 4.062 7.424 1.00 83.56 85 THR A CA 1
ATOM 631 C C . THR A 1 85 ? -1.997 3.231 6.218 1.00 83.56 85 THR A C 1
ATOM 633 O O . THR A 1 85 ? -2.076 3.786 5.139 1.00 83.56 85 THR A O 1
ATOM 636 N N . ALA A 1 86 ? -1.740 1.927 6.369 1.00 78.31 86 ALA A N 1
ATOM 637 C CA . ALA A 1 86 ? -1.438 0.960 5.305 1.00 78.31 86 ALA A CA 1
ATOM 638 C C . ALA A 1 86 ? -2.479 0.964 4.165 1.00 78.31 86 ALA A C 1
ATOM 640 O O . ALA A 1 86 ? -2.152 0.873 2.984 1.00 78.31 86 ALA A O 1
ATOM 641 N N . GLN A 1 87 ? -3.760 1.101 4.513 1.00 76.88 87 GLN A N 1
ATOM 642 C CA . GLN A 1 87 ? -4.849 1.168 3.540 1.00 76.88 87 GLN A CA 1
ATOM 643 C C . GLN A 1 87 ? -4.867 2.486 2.757 1.00 76.88 87 GLN A C 1
ATOM 645 O O . GLN A 1 87 ? -5.265 2.514 1.593 1.00 76.88 87 GLN A O 1
ATOM 650 N N . LYS A 1 88 ? -4.469 3.593 3.390 1.00 72.62 88 LYS A N 1
ATOM 651 C CA . LYS A 1 88 ? -4.418 4.922 2.758 1.00 72.62 88 LYS A CA 1
ATOM 652 C C . LYS A 1 88 ? -3.068 5.205 2.084 1.00 72.62 88 LYS A C 1
ATOM 654 O O . LYS A 1 88 ? -3.007 5.958 1.111 1.00 72.62 88 LYS A O 1
ATOM 659 N N . TYR A 1 89 ? -2.007 4.599 2.598 1.00 70.69 89 TYR A N 1
ATOM 660 C CA . TYR A 1 89 ? -0.591 4.817 2.325 1.00 70.69 89 TYR A CA 1
ATOM 661 C C . TYR A 1 89 ? 0.122 3.471 2.477 1.00 70.69 89 TYR A C 1
ATOM 663 O O . TYR A 1 89 ? -0.111 2.793 3.455 1.00 70.69 89 TYR A O 1
ATOM 671 N N . ASN A 1 90 ? 1.034 3.084 1.592 1.00 80.62 90 ASN A N 1
ATOM 672 C CA . ASN A 1 90 ? 1.678 1.753 1.612 1.00 80.62 90 ASN A CA 1
ATOM 673 C C . ASN A 1 90 ? 0.733 0.569 1.304 1.00 80.62 90 ASN A C 1
ATOM 675 O O . ASN A 1 90 ? 0.935 -0.536 1.804 1.00 80.62 90 ASN A O 1
ATOM 679 N N . GLN A 1 91 ? -0.278 0.774 0.458 1.00 83.69 91 GLN A N 1
ATOM 680 C CA . GLN A 1 91 ? -1.154 -0.306 0.011 1.00 83.69 91 GLN A CA 1
ATOM 681 C C . GLN A 1 91 ? -0.341 -1.321 -0.807 1.00 83.69 91 GLN A C 1
ATOM 683 O O . GLN A 1 91 ? 0.257 -0.955 -1.822 1.00 83.69 91 GLN A O 1
ATOM 688 N N . GLN A 1 92 ? -0.363 -2.598 -0.415 1.00 87.31 92 GLN A N 1
ATOM 689 C CA . GLN A 1 92 ? 0.223 -3.679 -1.211 1.00 87.31 92 GLN A CA 1
ATOM 690 C C . GLN A 1 92 ? -0.611 -3.905 -2.484 1.00 87.31 92 GLN A C 1
ATOM 692 O O . GLN A 1 92 ? -1.814 -4.169 -2.409 1.00 87.31 92 GLN A O 1
ATOM 697 N N . LEU A 1 93 ? 0.011 -3.806 -3.661 1.00 89.06 93 LEU A N 1
ATOM 698 C CA . LEU A 1 93 ? -0.651 -3.966 -4.965 1.00 89.06 93 LEU A CA 1
ATOM 699 C C . LEU A 1 93 ? -0.391 -5.356 -5.569 1.00 89.06 93 LEU A C 1
ATOM 701 O O . LEU A 1 93 ? -1.280 -5.981 -6.161 1.00 89.06 93 LEU A O 1
ATOM 705 N N . THR A 1 94 ? 0.835 -5.848 -5.414 1.00 91.75 94 THR A N 1
ATOM 706 C CA . THR A 1 94 ? 1.299 -7.193 -5.793 1.00 91.75 94 THR A CA 1
ATOM 707 C C . THR A 1 94 ? 2.337 -7.667 -4.777 1.00 91.75 94 THR A C 1
ATOM 709 O O . THR A 1 94 ? 2.701 -6.912 -3.887 1.00 91.75 94 THR A O 1
ATOM 712 N N . ASP A 1 95 ? 2.846 -8.886 -4.901 1.00 90.81 95 ASP A N 1
ATOM 713 C CA . ASP A 1 95 ? 3.976 -9.398 -4.112 1.00 90.81 95 ASP A CA 1
ATOM 714 C C . ASP A 1 95 ? 5.269 -8.571 -4.265 1.00 90.81 95 ASP A C 1
ATOM 716 O O . ASP A 1 95 ? 6.104 -8.582 -3.367 1.00 90.81 95 ASP A O 1
ATOM 720 N N . TRP A 1 96 ? 5.421 -7.818 -5.360 1.00 92.50 96 TRP A N 1
ATOM 721 C CA . TRP A 1 96 ? 6.624 -7.031 -5.671 1.00 92.50 96 TRP A CA 1
ATOM 722 C C . TRP A 1 96 ? 6.396 -5.510 -5.720 1.00 92.50 96 TRP A C 1
ATOM 724 O O . TRP A 1 96 ? 7.342 -4.759 -5.959 1.00 92.50 96 TRP A O 1
ATOM 734 N N . LEU A 1 97 ? 5.155 -5.045 -5.532 1.00 93.38 97 LEU A N 1
ATOM 735 C CA . LEU A 1 97 ? 4.797 -3.630 -5.633 1.00 93.38 97 LEU A CA 1
ATOM 736 C C . LEU A 1 97 ? 3.803 -3.206 -4.558 1.00 93.38 97 LEU A C 1
ATOM 738 O O . LEU A 1 97 ? 2.721 -3.784 -4.436 1.00 93.38 97 LEU A O 1
ATOM 742 N N . ASP A 1 98 ? 4.127 -2.112 -3.883 1.00 91.50 98 ASP A N 1
ATOM 743 C CA . ASP A 1 98 ? 3.258 -1.385 -2.966 1.00 91.50 98 ASP A CA 1
ATOM 744 C C . ASP A 1 98 ? 3.236 0.113 -3.317 1.00 91.50 98 ASP A C 1
ATOM 746 O O . ASP A 1 98 ? 4.083 0.619 -4.061 1.00 91.50 98 ASP A O 1
ATOM 750 N N . THR A 1 99 ? 2.256 0.855 -2.797 1.00 90.31 99 THR A N 1
ATOM 751 C CA . THR A 1 99 ? 2.180 2.299 -3.060 1.00 90.31 99 THR A CA 1
ATOM 752 C C . THR A 1 99 ? 3.267 3.091 -2.335 1.00 90.31 99 THR A C 1
ATOM 754 O O . THR A 1 99 ? 3.519 4.224 -2.732 1.00 90.31 99 THR A O 1
ATOM 757 N N . LYS A 1 100 ? 3.916 2.527 -1.304 1.00 90.50 100 LYS A N 1
ATOM 758 C CA . LYS A 1 100 ? 4.999 3.198 -0.570 1.00 90.50 100 LYS A CA 1
ATOM 759 C C . LYS A 1 100 ? 6.194 3.418 -1.481 1.00 90.50 100 LYS A C 1
ATOM 761 O O . LYS A 1 100 ? 6.684 4.530 -1.607 1.00 90.50 100 LYS A O 1
ATOM 766 N N . THR A 1 101 ? 6.605 2.361 -2.165 1.00 92.94 101 THR A N 1
ATOM 767 C CA . THR A 1 101 ? 7.675 2.365 -3.156 1.00 92.94 101 THR A CA 1
ATOM 768 C C . THR A 1 101 ? 7.393 3.407 -4.237 1.00 92.94 101 THR A C 1
ATOM 770 O O . THR A 1 101 ? 8.277 4.170 -4.623 1.00 92.94 101 THR A O 1
ATOM 773 N N . LEU A 1 102 ? 6.139 3.500 -4.693 1.00 93.75 102 LEU A N 1
ATOM 774 C CA . LEU A 1 102 ? 5.724 4.503 -5.676 1.00 93.75 102 LEU A CA 1
ATOM 775 C C . LEU A 1 102 ? 5.781 5.939 -5.127 1.00 93.75 102 LEU A C 1
ATOM 777 O O . LEU A 1 102 ? 6.199 6.857 -5.838 1.00 93.75 102 LEU A O 1
ATOM 781 N N . ASP A 1 103 ? 5.364 6.151 -3.880 1.00 92.06 103 ASP A N 1
ATOM 782 C CA . ASP A 1 103 ? 5.446 7.452 -3.213 1.00 92.06 103 ASP A CA 1
ATOM 783 C C . ASP A 1 103 ? 6.890 7.889 -2.985 1.00 92.06 103 ASP A C 1
ATOM 785 O O . ASP A 1 103 ? 7.238 9.020 -3.324 1.00 92.06 103 ASP A O 1
ATOM 789 N N . ASP A 1 104 ? 7.728 6.989 -2.475 1.00 93.00 104 ASP A N 1
ATOM 790 C CA . ASP A 1 104 ? 9.140 7.241 -2.200 1.00 93.00 104 ASP A CA 1
ATOM 791 C C . ASP A 1 104 ? 9.863 7.609 -3.512 1.00 93.00 104 ASP A C 1
ATOM 793 O O . ASP A 1 104 ? 10.552 8.628 -3.580 1.00 93.00 104 ASP A O 1
ATOM 797 N N . ILE A 1 105 ? 9.594 6.896 -4.618 1.00 94.88 105 ILE A N 1
ATOM 798 C CA . ILE A 1 105 ? 10.090 7.278 -5.953 1.00 94.88 105 ILE A CA 1
ATOM 799 C C . ILE A 1 105 ? 9.616 8.683 -6.355 1.00 94.88 105 ILE A C 1
ATOM 801 O O . ILE A 1 105 ? 10.407 9.478 -6.865 1.00 94.88 105 ILE A O 1
ATOM 805 N N . LYS A 1 106 ? 8.338 9.024 -6.149 1.00 94.00 106 LYS A N 1
ATOM 806 C CA . LYS A 1 106 ? 7.813 10.358 -6.496 1.00 94.00 106 LYS A CA 1
ATOM 807 C C . LYS A 1 106 ? 8.452 11.470 -5.675 1.00 94.00 106 LYS A C 1
ATOM 809 O O . LYS A 1 106 ? 8.695 12.545 -6.223 1.00 94.00 106 LYS A O 1
ATOM 814 N N . VAL A 1 107 ? 8.687 11.244 -4.385 1.00 94.25 107 VAL A N 1
ATOM 815 C CA . VAL A 1 107 ? 9.362 12.205 -3.502 1.00 94.25 107 VAL A CA 1
ATOM 816 C C . VAL A 1 107 ? 10.770 12.484 -4.020 1.00 94.25 107 VAL A C 1
ATOM 818 O O . VAL A 1 107 ? 11.129 13.644 -4.220 1.00 94.25 107 VAL A O 1
ATOM 821 N N . GLU A 1 108 ? 11.518 11.436 -4.348 1.00 95.94 108 GLU A N 1
ATOM 822 C CA . GLU A 1 108 ? 12.880 11.549 -4.875 1.00 95.94 108 GLU A CA 1
ATOM 823 C C . GLU A 1 108 ? 12.912 12.237 -6.247 1.00 95.94 108 GLU A C 1
ATOM 825 O O . GLU A 1 108 ? 13.729 13.128 -6.486 1.00 95.94 108 GLU A O 1
ATOM 830 N N . LEU A 1 109 ? 11.956 11.930 -7.131 1.00 93.44 109 LEU A N 1
ATOM 831 C CA . LEU A 1 109 ? 11.826 12.610 -8.424 1.00 93.44 109 LEU A CA 1
ATOM 832 C C . LEU A 1 109 ? 11.515 14.105 -8.281 1.00 93.44 109 LEU A C 1
ATOM 834 O O . LEU A 1 109 ? 12.045 14.906 -9.050 1.00 93.44 109 LEU A O 1
ATOM 838 N N . ARG A 1 110 ? 10.700 14.504 -7.295 1.00 92.44 110 ARG A N 1
ATOM 839 C CA . ARG A 1 110 ? 10.454 15.927 -6.986 1.00 92.44 110 ARG A CA 1
ATOM 840 C C . ARG A 1 110 ? 11.715 16.634 -6.492 1.00 92.44 110 ARG A C 1
ATOM 842 O O . ARG A 1 110 ? 11.868 17.824 -6.741 1.00 92.44 110 ARG A O 1
ATOM 849 N N . ALA A 1 111 ? 12.617 15.902 -5.844 1.00 93.56 111 ALA A N 1
ATOM 850 C CA . ALA A 1 111 ? 13.947 16.371 -5.469 1.00 93.56 111 ALA A CA 1
ATOM 851 C C . ALA A 1 111 ? 14.978 16.255 -6.614 1.00 93.56 111 ALA A C 1
ATOM 853 O O . ALA A 1 111 ? 16.175 16.405 -6.381 1.00 93.56 111 ALA A O 1
ATOM 854 N N . PHE A 1 112 ? 14.534 15.979 -7.848 1.00 91.81 112 PHE A N 1
ATOM 855 C CA . PHE A 1 112 ? 15.375 15.739 -9.028 1.00 91.81 112 PHE A CA 1
ATOM 856 C C . PHE A 1 112 ? 16.345 14.547 -8.894 1.00 91.81 112 PHE A C 1
ATOM 858 O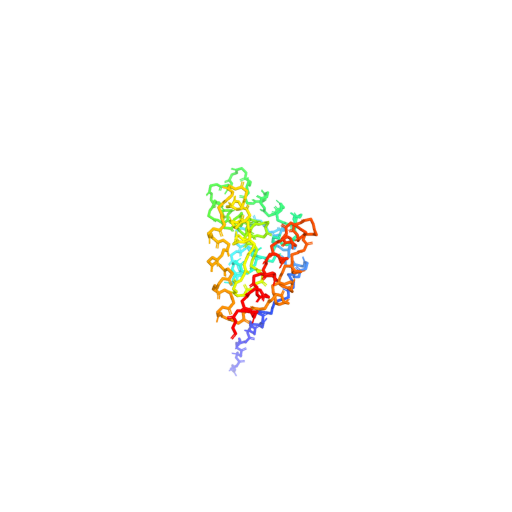 O . PHE A 1 112 ? 17.241 14.368 -9.723 1.00 91.81 112 PHE A O 1
ATOM 865 N N . ASN A 1 113 ? 16.148 13.674 -7.902 1.00 94.38 113 ASN A N 1
ATOM 866 C CA . ASN A 1 113 ? 16.938 12.468 -7.709 1.00 94.38 113 ASN A CA 1
ATOM 867 C C . ASN A 1 113 ? 16.318 11.281 -8.460 1.00 94.38 113 ASN A C 1
ATOM 869 O O . ASN A 1 113 ? 15.353 10.655 -8.030 1.00 94.38 113 ASN A O 1
ATOM 873 N N . THR A 1 114 ? 16.909 10.929 -9.601 1.00 93.94 114 THR A N 1
ATOM 874 C CA . THR A 1 114 ? 16.409 9.829 -10.449 1.00 93.94 114 THR A CA 1
ATOM 875 C C . THR A 1 114 ? 16.990 8.458 -10.100 1.00 93.94 114 THR A C 1
ATOM 877 O O . THR A 1 114 ? 16.563 7.449 -10.668 1.00 93.94 114 THR A O 1
ATOM 880 N N . LYS A 1 115 ? 17.972 8.389 -9.191 1.00 95.31 115 LYS A N 1
ATOM 881 C CA . LYS A 1 115 ? 18.682 7.143 -8.867 1.00 95.31 115 LYS A CA 1
ATOM 882 C C . LYS A 1 115 ? 17.752 6.074 -8.271 1.00 95.31 115 LYS A C 1
ATOM 884 O O . LYS A 1 115 ? 17.789 4.962 -8.795 1.00 95.31 115 LYS A O 1
ATOM 889 N N . PRO A 1 116 ? 16.884 6.374 -7.282 1.00 95.31 116 PRO A N 1
ATOM 890 C CA . PRO A 1 116 ? 15.982 5.377 -6.696 1.00 95.31 116 PRO A CA 1
ATOM 891 C C . PRO A 1 116 ? 15.045 4.760 -7.737 1.00 95.31 116 PRO A C 1
ATOM 893 O O . PRO A 1 116 ? 14.973 3.540 -7.857 1.00 95.31 116 PRO A O 1
ATOM 896 N N . MET A 1 117 ? 14.433 5.598 -8.581 1.00 96.44 117 MET A N 1
ATOM 897 C CA . MET A 1 117 ? 13.587 5.147 -9.690 1.00 96.44 117 MET A CA 1
ATOM 898 C C . MET A 1 117 ? 14.334 4.184 -10.624 1.00 96.44 117 MET A C 1
ATOM 900 O O . MET A 1 117 ? 13.829 3.114 -10.945 1.00 96.44 117 MET A O 1
ATOM 904 N N . ARG A 1 118 ? 15.546 4.547 -11.069 1.00 95.31 118 ARG A N 1
ATOM 905 C CA . ARG A 1 118 ? 16.325 3.714 -12.001 1.00 95.31 118 ARG A CA 1
ATOM 906 C C . ARG A 1 118 ? 16.737 2.381 -11.386 1.00 95.31 118 ARG A C 1
ATOM 908 O O . ARG A 1 118 ? 16.705 1.375 -12.095 1.00 95.31 118 ARG A O 1
ATOM 915 N N . THR A 1 119 ? 17.128 2.373 -10.112 1.00 97.00 119 THR A N 1
ATOM 916 C CA . THR A 1 119 ? 17.443 1.140 -9.378 1.00 97.00 119 THR A CA 1
ATOM 917 C C . THR A 1 119 ? 16.225 0.228 -9.354 1.00 97.00 119 THR A C 1
ATOM 919 O O . THR A 1 119 ? 16.309 -0.903 -9.826 1.00 97.00 119 THR A O 1
ATOM 922 N N . GLN A 1 120 ? 15.079 0.757 -8.922 1.00 96.75 120 GLN A N 1
ATOM 923 C CA . GLN A 1 120 ? 13.861 -0.030 -8.795 1.00 96.75 120 GLN A CA 1
ATOM 924 C C . GLN A 1 120 ? 13.366 -0.561 -10.147 1.00 96.75 120 GLN A C 1
ATOM 926 O O . GLN A 1 120 ? 13.030 -1.734 -10.281 1.00 96.75 120 GLN A O 1
ATOM 931 N N . PHE A 1 121 ? 13.392 0.271 -11.192 1.00 97.00 121 PHE A N 1
ATOM 932 C CA . PHE A 1 121 ? 12.998 -0.146 -12.540 1.00 97.00 121 PHE A CA 1
ATOM 933 C C . PHE A 1 121 ? 13.930 -1.221 -13.108 1.00 97.00 121 PHE A C 1
ATOM 935 O O . PHE A 1 121 ? 13.477 -2.111 -13.828 1.00 97.00 121 PHE A O 1
ATOM 942 N N . THR A 1 122 ? 15.227 -1.148 -12.791 1.00 96.25 122 THR A N 1
ATOM 943 C CA . THR A 1 122 ? 16.201 -2.170 -13.194 1.00 96.25 122 THR A CA 1
ATOM 944 C C . THR A 1 122 ? 15.896 -3.498 -12.518 1.00 96.25 122 THR A C 1
ATOM 946 O O . THR A 1 122 ? 15.855 -4.513 -13.207 1.00 96.25 122 THR A O 1
ATOM 949 N N . GLU A 1 123 ? 15.633 -3.486 -11.212 1.00 96.69 123 GLU A N 1
ATOM 950 C CA . GLU A 1 123 ? 15.259 -4.680 -10.454 1.00 96.69 123 GLU A CA 1
ATOM 951 C C . GLU A 1 123 ? 13.978 -5.313 -11.006 1.00 96.69 123 GLU A C 1
ATOM 953 O O . GLU A 1 123 ? 13.956 -6.507 -11.301 1.00 96.69 123 GLU A O 1
ATOM 958 N N . TRP A 1 124 ? 12.927 -4.520 -11.227 1.00 96.62 124 TRP A N 1
ATOM 959 C CA . TRP A 1 124 ? 11.679 -5.016 -11.809 1.00 96.62 124 TRP A CA 1
ATOM 960 C C . TRP A 1 124 ? 11.900 -5.632 -13.194 1.00 96.62 124 TRP A C 1
ATOM 962 O O . TRP A 1 124 ? 11.447 -6.745 -13.451 1.00 96.62 124 TRP A O 1
ATOM 972 N N . TYR A 1 125 ? 12.648 -4.952 -14.070 1.00 95.38 125 TYR A N 1
ATOM 973 C CA . TYR A 1 125 ? 12.963 -5.460 -15.408 1.00 95.38 125 TYR A CA 1
ATOM 974 C C . TYR A 1 125 ? 13.774 -6.765 -15.371 1.00 95.38 125 TYR A C 1
ATOM 976 O O . TYR A 1 125 ? 13.467 -7.698 -16.107 1.00 95.38 125 TYR A O 1
ATOM 984 N N . GLN A 1 126 ? 14.787 -6.857 -14.504 1.00 95.25 126 GLN A N 1
ATOM 985 C CA . GLN A 1 126 ? 15.606 -8.067 -14.347 1.00 95.25 126 GLN A CA 1
ATOM 986 C C . GLN A 1 126 ? 14.798 -9.256 -13.818 1.00 95.25 126 GLN A C 1
ATOM 988 O O . GLN A 1 126 ? 15.061 -10.390 -14.205 1.00 95.25 126 GLN A O 1
ATOM 993 N N . ASN A 1 127 ? 13.786 -8.993 -12.991 1.00 95.69 127 ASN A N 1
ATOM 994 C CA . ASN A 1 127 ? 12.842 -9.997 -12.504 1.00 95.69 127 ASN A CA 1
ATOM 995 C C . ASN A 1 127 ? 11.662 -10.242 -13.466 1.00 95.69 127 ASN A C 1
ATOM 997 O O . ASN A 1 127 ? 10.656 -10.834 -13.072 1.00 95.69 127 ASN A O 1
ATOM 1001 N N . GLY A 1 128 ? 11.757 -9.773 -14.716 1.00 94.62 128 GLY A N 1
ATOM 1002 C CA . GLY A 1 128 ? 10.774 -10.033 -15.767 1.00 94.62 128 GLY A CA 1
ATOM 1003 C C . GLY A 1 128 ? 9.437 -9.315 -15.593 1.00 94.62 128 GLY A C 1
ATOM 1004 O O . GLY A 1 128 ? 8.482 -9.666 -16.280 1.00 94.62 128 GLY A O 1
ATOM 1005 N N . LYS A 1 129 ? 9.344 -8.320 -14.701 1.00 97.06 129 LYS A N 1
ATOM 1006 C CA . LYS A 1 129 ? 8.113 -7.545 -14.519 1.00 97.06 129 LYS A CA 1
ATOM 1007 C C . LYS A 1 129 ? 7.890 -6.653 -15.734 1.00 97.06 129 LYS A C 1
ATOM 1009 O O . LYS A 1 129 ? 8.806 -5.998 -16.231 1.00 97.06 129 LYS A O 1
ATOM 1014 N N . THR A 1 130 ? 6.666 -6.645 -16.239 1.00 95.38 130 THR A N 1
ATOM 1015 C CA . THR A 1 130 ? 6.301 -5.934 -17.465 1.00 95.38 130 THR A CA 1
ATOM 1016 C C . THR A 1 130 ? 5.552 -4.633 -17.164 1.00 95.38 130 THR A C 1
ATOM 1018 O O . THR A 1 130 ? 4.888 -4.511 -16.131 1.00 95.38 130 THR A O 1
ATOM 1021 N N . PRO A 1 131 ? 5.564 -3.647 -18.085 1.00 95.69 131 PRO A N 1
ATOM 1022 C CA . PRO A 1 131 ? 4.716 -2.462 -17.953 1.00 95.69 131 PRO A CA 1
ATOM 1023 C C . PRO A 1 131 ? 3.219 -2.794 -17.846 1.00 95.69 131 PRO A C 1
ATOM 1025 O O . PRO A 1 131 ? 2.481 -2.075 -17.178 1.00 95.69 131 PRO A O 1
ATOM 1028 N N . ALA A 1 132 ? 2.768 -3.894 -18.463 1.00 95.69 132 ALA A N 1
ATOM 1029 C CA . ALA A 1 132 ? 1.386 -4.357 -18.361 1.00 95.69 132 ALA A CA 1
ATOM 1030 C C . ALA A 1 132 ? 1.046 -4.851 -16.945 1.00 95.69 132 ALA A C 1
ATOM 1032 O O . ALA A 1 132 ? 0.003 -4.484 -16.409 1.00 95.69 132 ALA A O 1
ATOM 1033 N N . GLU A 1 133 ? 1.938 -5.620 -16.309 1.00 96.19 133 GLU A N 1
ATOM 1034 C CA . GLU A 1 133 ? 1.773 -6.038 -14.908 1.00 96.19 133 GLU A CA 1
ATOM 1035 C C . GLU A 1 133 ? 1.799 -4.845 -13.949 1.00 96.19 133 GLU A C 1
ATOM 1037 O O . GLU A 1 133 ? 1.004 -4.799 -13.012 1.00 96.19 133 GLU A O 1
ATOM 1042 N N . PHE A 1 134 ? 2.659 -3.852 -14.203 1.00 95.88 134 PHE A N 1
ATOM 1043 C CA . PHE A 1 134 ? 2.673 -2.608 -13.432 1.00 95.88 134 PHE A CA 1
ATOM 1044 C C 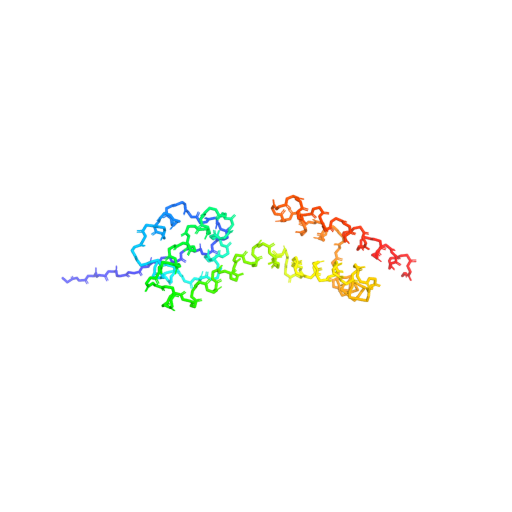. PHE A 1 134 ? 1.336 -1.859 -13.548 1.00 95.88 134 PHE A C 1
ATOM 1046 O O . PHE A 1 134 ? 0.753 -1.478 -12.533 1.00 95.88 134 PHE A O 1
ATOM 1053 N N . SER A 1 135 ? 0.821 -1.689 -14.771 1.00 95.06 135 SER A N 1
ATOM 1054 C CA . SER A 1 135 ? -0.467 -1.025 -15.018 1.00 95.06 135 SER A CA 1
ATOM 1055 C C . SER A 1 135 ? -1.628 -1.768 -14.334 1.00 95.06 135 SER A C 1
ATOM 1057 O O . SER A 1 135 ? -2.457 -1.171 -13.644 1.00 95.06 135 SER A O 1
ATOM 1059 N N . ALA A 1 136 ? -1.637 -3.102 -14.418 1.00 95.06 136 ALA A N 1
ATOM 1060 C CA . ALA A 1 136 ? -2.617 -3.935 -13.725 1.00 95.06 136 ALA A CA 1
ATOM 1061 C C . ALA A 1 136 ? -2.521 -3.817 -12.192 1.00 95.06 136 ALA A C 1
ATOM 1063 O O . ALA A 1 136 ? -3.539 -3.882 -11.503 1.00 95.06 136 ALA A O 1
ATOM 1064 N N . ALA A 1 137 ? -1.317 -3.628 -11.643 1.00 94.00 137 ALA A N 1
ATOM 1065 C CA . ALA A 1 137 ? -1.112 -3.437 -10.213 1.00 94.00 137 ALA A CA 1
ATOM 1066 C C . ALA A 1 137 ? -1.680 -2.097 -9.723 1.00 94.00 137 ALA A C 1
ATOM 1068 O O . ALA A 1 137 ? -2.438 -2.080 -8.751 1.00 94.00 137 ALA A O 1
ATOM 1069 N N . ILE A 1 138 ? -1.381 -0.986 -10.406 1.00 93.25 138 ILE A N 1
ATOM 1070 C CA . ILE A 1 138 ? -1.905 0.338 -10.024 1.00 93.25 138 ILE A CA 1
ATOM 1071 C C . ILE A 1 138 ? -3.428 0.435 -10.197 1.00 93.25 138 ILE A C 1
ATOM 1073 O O . ILE A 1 138 ? -4.082 1.137 -9.429 1.00 93.25 138 ILE A O 1
ATOM 1077 N N . ALA A 1 139 ? -4.021 -0.328 -11.122 1.00 91.25 139 ALA A N 1
ATOM 1078 C CA . ALA A 1 139 ? -5.473 -0.399 -11.303 1.00 91.25 139 ALA A CA 1
ATOM 1079 C C . ALA A 1 139 ? -6.229 -0.989 -10.095 1.00 91.25 139 ALA A C 1
ATOM 1081 O O . ALA A 1 139 ? -7.441 -0.813 -9.985 1.00 91.25 139 ALA A O 1
ATOM 1082 N N . LYS A 1 140 ? -5.538 -1.656 -9.158 1.00 87.38 140 LYS A N 1
ATOM 1083 C CA . LYS A 1 140 ? -6.130 -2.152 -7.900 1.00 87.38 140 LYS A CA 1
ATOM 1084 C C . LYS A 1 140 ? -6.323 -1.059 -6.842 1.00 87.38 140 LYS A C 1
ATOM 1086 O O . LYS A 1 140 ? -6.898 -1.319 -5.783 1.00 87.38 140 LYS A O 1
ATOM 1091 N N . ILE A 1 141 ? -5.825 0.153 -7.081 1.00 86.12 141 ILE A N 1
ATOM 1092 C CA . ILE A 1 141 ? -5.988 1.285 -6.167 1.00 86.12 141 ILE A CA 1
ATOM 1093 C C . ILE A 1 141 ? -7.421 1.806 -6.302 1.00 86.12 141 ILE A C 1
ATOM 1095 O O . ILE A 1 141 ? -7.766 2.457 -7.282 1.00 86.12 141 ILE A O 1
ATOM 1099 N N . GLY A 1 142 ? -8.262 1.556 -5.294 1.00 76.25 142 GLY A N 1
ATOM 1100 C CA . GLY A 1 142 ? -9.679 1.946 -5.332 1.00 76.25 142 GLY A CA 1
ATOM 1101 C C . GLY A 1 142 ? -9.924 3.463 -5.369 1.00 76.25 142 GLY A C 1
ATOM 1102 O O . GLY A 1 142 ? -10.997 3.916 -5.760 1.00 76.25 142 GLY A O 1
ATOM 1103 N N . ASN A 1 143 ? -8.934 4.274 -4.985 1.00 79.44 143 ASN A N 1
ATOM 1104 C CA . ASN A 1 143 ? -9.017 5.728 -5.068 1.00 79.44 143 ASN A CA 1
ATOM 1105 C C . ASN A 1 143 ? -8.523 6.223 -6.438 1.00 79.44 143 ASN A C 1
ATOM 1107 O O . ASN A 1 143 ? -7.321 6.303 -6.681 1.00 79.44 143 ASN A O 1
ATOM 1111 N N . ALA A 1 144 ? -9.450 6.642 -7.304 1.00 79.69 144 ALA A N 1
ATOM 1112 C CA . ALA A 1 144 ? -9.138 7.083 -8.667 1.00 79.69 144 ALA A CA 1
ATOM 1113 C C . ALA A 1 144 ? -8.167 8.279 -8.741 1.00 79.69 144 ALA A C 1
ATOM 1115 O O . ALA A 1 144 ? -7.354 8.366 -9.660 1.00 79.69 144 ALA A O 1
ATOM 1116 N N . LYS A 1 145 ? -8.217 9.215 -7.780 1.00 80.06 145 LYS A N 1
ATOM 1117 C CA . LYS A 1 145 ? -7.258 10.334 -7.721 1.00 80.06 145 LYS A CA 1
ATOM 1118 C C . LYS A 1 145 ? -5.853 9.816 -7.416 1.00 80.06 145 LYS A C 1
ATOM 1120 O O . LYS A 1 145 ? -4.886 10.249 -8.037 1.00 80.06 145 LYS A O 1
ATOM 1125 N N . ARG A 1 146 ? -5.762 8.872 -6.481 1.00 81.50 146 ARG A N 1
ATOM 1126 C CA . ARG A 1 146 ? -4.511 8.244 -6.061 1.00 81.50 146 ARG A CA 1
ATOM 1127 C C . ARG A 1 146 ? -3.916 7.339 -7.135 1.00 81.50 146 ARG A C 1
ATOM 1129 O O . ARG A 1 146 ? -2.707 7.324 -7.305 1.00 81.50 146 ARG A O 1
ATOM 1136 N N . GLN A 1 147 ? -4.757 6.633 -7.881 1.00 87.38 147 GLN A N 1
ATOM 1137 C CA . GLN A 1 147 ? -4.338 5.853 -9.041 1.00 87.38 147 GLN A CA 1
ATOM 1138 C C . GLN A 1 147 ? -3.678 6.755 -10.096 1.00 87.38 147 GLN A C 1
ATOM 1140 O O . GLN A 1 147 ? -2.528 6.524 -10.455 1.00 87.38 147 GLN A O 1
ATOM 1145 N N . LYS A 1 148 ? -4.357 7.842 -10.502 1.00 87.06 148 LYS A N 1
ATOM 1146 C CA . LYS A 1 148 ? -3.847 8.806 -11.501 1.00 87.06 148 LYS A CA 1
ATOM 1147 C C . LYS A 1 148 ? -2.496 9.409 -11.139 1.00 87.06 148 LYS A C 1
ATOM 1149 O O . LYS A 1 148 ? -1.681 9.755 -11.987 1.00 87.06 148 LYS A O 1
ATOM 1154 N N . GLU A 1 149 ? -2.257 9.549 -9.846 1.00 87.69 149 GLU A N 1
ATOM 1155 C CA . GLU A 1 149 ? -1.001 10.020 -9.288 1.00 87.69 149 GLU A CA 1
ATOM 1156 C C . GLU A 1 149 ? 0.206 9.115 -9.607 1.00 87.69 149 GLU A C 1
ATOM 1158 O O . GLU A 1 149 ? 1.341 9.571 -9.427 1.00 87.69 149 GLU A O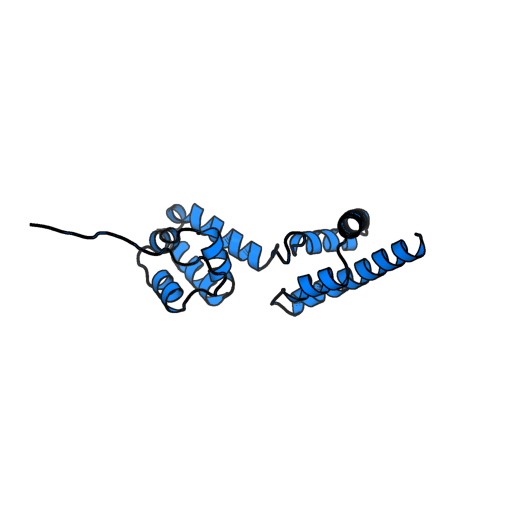 1
ATOM 1163 N N . PHE A 1 150 ? -0.018 7.873 -10.046 1.00 92.25 150 PHE A N 1
ATOM 1164 C CA . PHE A 1 150 ? 1.008 6.898 -10.420 1.00 92.25 150 PHE A CA 1
ATOM 1165 C C . PHE A 1 150 ? 1.080 6.618 -11.932 1.00 92.25 150 PHE A C 1
ATOM 1167 O O . PHE A 1 150 ? 2.066 6.032 -12.375 1.00 92.25 150 PHE A O 1
ATOM 1174 N N . ASP A 1 151 ? 0.144 7.123 -12.743 1.00 89.88 151 ASP A N 1
ATOM 1175 C CA . ASP A 1 151 ? 0.165 6.982 -14.213 1.00 89.88 151 ASP A CA 1
ATOM 1176 C C . ASP A 1 151 ? 1.465 7.534 -14.831 1.00 89.88 151 ASP A C 1
ATOM 1178 O O . ASP A 1 151 ? 2.014 6.997 -15.794 1.00 89.88 151 ASP A O 1
ATOM 1182 N N . ALA A 1 152 ? 2.012 8.608 -14.249 1.00 90.38 152 ALA A N 1
ATOM 1183 C CA . ALA A 1 152 ? 3.295 9.164 -14.672 1.00 90.38 152 ALA A CA 1
ATOM 1184 C C . ALA A 1 152 ? 4.454 8.166 -14.484 1.00 90.38 152 ALA A C 1
ATOM 1186 O O . ALA A 1 152 ? 5.338 8.087 -15.336 1.00 90.38 152 ALA A O 1
ATOM 1187 N N . LEU A 1 153 ? 4.439 7.380 -13.400 1.00 94.06 153 LEU A N 1
ATOM 1188 C CA . LEU A 1 153 ? 5.441 6.339 -13.162 1.00 94.06 153 LEU A CA 1
ATOM 1189 C C . LEU A 1 153 ? 5.273 5.164 -14.126 1.00 94.06 153 LEU A C 1
ATOM 1191 O O . LEU A 1 153 ? 6.283 4.642 -14.591 1.00 94.06 153 LEU A O 1
ATOM 1195 N N . GLU A 1 154 ? 4.035 4.793 -14.480 1.00 94.31 154 GLU A N 1
ATOM 1196 C CA . GLU A 1 154 ? 3.788 3.771 -15.508 1.00 94.31 154 GLU A CA 1
ATOM 1197 C C . GLU A 1 154 ? 4.451 4.169 -16.835 1.00 94.31 154 GLU A C 1
ATOM 1199 O O . GLU A 1 154 ? 5.193 3.385 -17.432 1.00 94.31 154 GLU A O 1
ATOM 1204 N N . ASN A 1 155 ? 4.239 5.412 -17.275 1.00 93.50 155 ASN A N 1
ATOM 1205 C CA . ASN A 1 155 ? 4.829 5.922 -18.512 1.00 93.50 155 ASN A CA 1
ATOM 1206 C C . ASN A 1 155 ? 6.364 5.923 -18.467 1.00 93.50 155 ASN A C 1
ATOM 1208 O O . ASN A 1 155 ? 7.015 5.525 -19.437 1.00 93.50 155 ASN A O 1
ATOM 1212 N N . LEU A 1 156 ? 6.951 6.317 -17.334 1.00 94.56 156 LEU A N 1
ATOM 1213 C CA . LEU A 1 156 ? 8.401 6.277 -17.138 1.00 94.56 156 LEU A CA 1
ATOM 1214 C C . LEU A 1 156 ? 8.940 4.842 -17.181 1.00 94.56 156 LEU A C 1
ATOM 1216 O O . LEU A 1 156 ? 9.980 4.599 -17.798 1.00 94.56 156 LEU A O 1
ATOM 1220 N N . TYR A 1 157 ? 8.236 3.887 -16.573 1.00 96.38 157 TYR A N 1
ATOM 1221 C CA . TYR A 1 157 ? 8.653 2.489 -16.582 1.00 96.38 157 TYR A CA 1
ATOM 1222 C C . TYR A 1 157 ? 8.553 1.874 -17.981 1.00 96.38 157 TYR A C 1
ATOM 1224 O O . TYR A 1 157 ? 9.491 1.225 -18.445 1.00 96.38 157 TYR A O 1
ATOM 1232 N N . ARG A 1 158 ? 7.475 2.166 -18.716 1.00 96.12 158 ARG A N 1
ATOM 1233 C CA . ARG A 1 158 ? 7.317 1.774 -20.124 1.00 96.12 158 ARG A CA 1
ATOM 1234 C C . ARG A 1 158 ? 8.478 2.276 -20.986 1.00 96.12 158 ARG A C 1
ATOM 1236 O O . ARG A 1 158 ? 9.068 1.490 -21.728 1.00 96.12 158 ARG A O 1
ATOM 1243 N N . GLY A 1 159 ? 8.845 3.552 -20.850 1.00 94.50 159 GLY A N 1
ATOM 1244 C CA . GLY A 1 159 ? 9.986 4.135 -21.560 1.00 94.50 159 GLY A CA 1
ATOM 1245 C C . GLY A 1 159 ? 11.325 3.495 -21.174 1.00 94.50 159 GLY A C 1
ATOM 1246 O O . GLY A 1 159 ? 12.166 3.246 -22.038 1.00 94.50 159 GLY A O 1
ATOM 1247 N N . PHE A 1 160 ? 11.514 3.161 -19.893 1.00 95.44 160 PHE A N 1
ATOM 1248 C CA . PHE A 1 160 ? 12.702 2.445 -19.422 1.00 95.44 160 PHE A CA 1
ATOM 1249 C C . PHE A 1 160 ? 12.842 1.064 -20.079 1.00 95.44 160 PHE A C 1
ATOM 1251 O O . PHE A 1 160 ? 13.915 0.741 -20.592 1.00 95.44 160 PHE A O 1
ATOM 1258 N N . VAL A 1 161 ? 11.764 0.274 -20.107 1.00 95.00 161 VAL A N 1
ATOM 1259 C CA . VAL A 1 161 ? 11.752 -1.069 -20.711 1.00 95.00 161 VAL A CA 1
ATOM 1260 C C . VAL A 1 161 ? 12.021 -1.001 -22.216 1.00 95.00 161 VAL A C 1
ATOM 1262 O O . VAL A 1 161 ? 12.885 -1.721 -22.712 1.00 95.00 161 VAL A O 1
ATOM 1265 N N . GLN A 1 162 ? 11.365 -0.086 -22.939 1.00 93.00 162 GLN A N 1
ATOM 1266 C CA . GLN A 1 162 ? 11.622 0.131 -24.372 1.00 93.00 162 GLN A CA 1
ATOM 1267 C C . GLN A 1 162 ? 13.083 0.518 -24.642 1.00 93.00 162 GLN A C 1
ATOM 1269 O O . GLN A 1 162 ? 13.721 -0.016 -25.547 1.00 93.00 162 GLN A O 1
ATOM 1274 N N . GLY A 1 163 ? 13.648 1.405 -23.821 1.00 90.56 163 GLY A N 1
ATOM 1275 C CA . GLY A 1 163 ? 15.047 1.811 -23.935 1.00 90.56 163 GLY A CA 1
ATOM 1276 C C . GLY A 1 163 ? 16.050 0.687 -23.648 1.00 90.56 163 GLY A C 1
ATOM 1277 O O . GLY A 1 163 ? 17.171 0.741 -24.153 1.00 90.56 163 GLY A O 1
ATOM 1278 N N . LYS A 1 164 ? 15.677 -0.322 -22.849 1.00 89.69 164 LYS A N 1
ATOM 1279 C CA . LYS A 1 164 ? 16.483 -1.532 -22.623 1.00 89.69 164 LYS A CA 1
ATOM 1280 C C . LYS A 1 164 ? 16.369 -2.513 -23.785 1.00 89.69 164 LYS A C 1
ATOM 1282 O O . LYS A 1 164 ? 17.400 -3.001 -24.229 1.00 89.69 164 LYS A O 1
ATOM 1287 N N . ALA A 1 165 ? 15.161 -2.732 -24.302 1.00 78.81 165 ALA A N 1
ATOM 1288 C CA . ALA A 1 165 ? 14.923 -3.605 -25.450 1.00 78.81 165 ALA A CA 1
ATOM 1289 C C . ALA A 1 165 ? 15.660 -3.126 -26.711 1.00 78.81 165 ALA A C 1
ATOM 1291 O O . ALA A 1 165 ? 16.247 -3.932 -27.414 1.00 78.81 165 ALA A O 1
ATOM 1292 N N . ASN A 1 166 ? 15.715 -1.813 -26.954 1.00 78.50 166 ASN A N 1
ATOM 1293 C CA . ASN A 1 166 ? 16.408 -1.246 -28.119 1.00 78.50 166 ASN A CA 1
ATOM 1294 C C . ASN A 1 166 ? 17.949 -1.256 -28.010 1.00 78.50 166 ASN A C 1
ATOM 1296 O O . ASN A 1 166 ? 18.627 -0.853 -28.952 1.00 78.50 166 ASN A O 1
ATOM 1300 N N . LYS A 1 167 ? 18.507 -1.618 -26.847 1.00 71.00 167 LYS A N 1
ATOM 1301 C CA . LYS A 1 167 ? 19.959 -1.681 -26.590 1.00 71.00 167 LYS A CA 1
ATOM 1302 C C . LYS A 1 167 ? 20.490 -3.113 -26.457 1.00 71.00 167 LYS A C 1
ATOM 1304 O O . LYS A 1 167 ? 21.701 -3.265 -26.308 1.00 71.00 167 LYS A O 1
ATOM 1309 N N . ALA A 1 168 ? 19.598 -4.100 -26.416 1.00 55.78 168 ALA A N 1
ATOM 1310 C CA . ALA A 1 168 ? 19.908 -5.525 -26.368 1.00 55.78 168 ALA A CA 1
ATOM 1311 C C . ALA A 1 168 ? 19.933 -6.092 -27.791 1.00 55.78 168 ALA A C 1
ATOM 1313 O O . ALA A 1 168 ? 20.749 -7.009 -28.020 1.00 55.78 168 ALA A O 1
#

Radius of gyration: 21.76 Å; chains: 1; bounding box: 44×62×58 Å

Sequence (168 aa):
MGDTTMKGTTVDEERAGNLSPTTIKNILEADDTVAALQSHGNQNALFAQLVKDETTAIAIVAKLSEKDKIIKNMPILAAFNDARTAQKYNQQLTDWLDTKTLDDIKVELRAFNTKPMRTQFTEWYQNGKTPAEFSAAIAKIGNAKRQKEFDALENLYRGFVQGKANKA

Secondary structure (DSSP, 8-state):
---------------SPPPPHHHHHHHHH-SSHHHHHHTSS-HHHHHHHHTTSHHHHHHHHHHHT-TTTHHHHHHHHHHHHHHHHHHHSS-EEETTEEHHHHHHHHHHHHTT--HHHHHHHHHHHHTT--HHHHHHHHTT-S-HHHHHHHHHHHHHHHHHHHHHHTT-